Protein AF-A0A925D4N4-F1 (afdb_monomer_lite)

Structure (mmCIF, N/CA/C/O backbone):
data_AF-A0A925D4N4-F1
#
_entry.id   AF-A0A925D4N4-F1
#
loop_
_atom_site.group_PDB
_atom_site.id
_atom_site.type_symbol
_atom_site.label_atom_id
_atom_site.label_alt_id
_atom_site.label_comp_id
_atom_site.label_asym_id
_atom_site.label_entity_id
_atom_site.label_seq_id
_atom_site.pdbx_PDB_ins_code
_atom_site.Cartn_x
_atom_site.Cartn_y
_atom_site.Cartn_z
_atom_s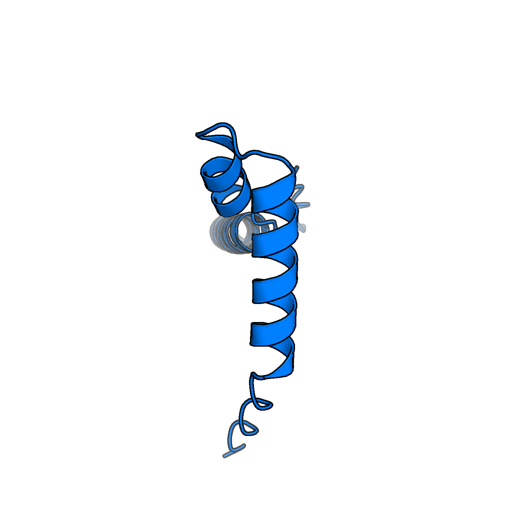ite.occupancy
_atom_site.B_iso_or_equiv
_atom_site.auth_seq_id
_atom_site.auth_comp_id
_atom_site.auth_asym_id
_atom_site.auth_atom_id
_atom_site.pdbx_PDB_model_num
ATOM 1 N N . MET A 1 1 ? -10.254 7.141 -3.458 1.00 67.69 1 MET A N 1
ATOM 2 C CA . MET A 1 1 ? -10.994 8.019 -2.526 1.00 67.69 1 MET A CA 1
ATOM 3 C C . MET A 1 1 ? -11.502 7.166 -1.372 1.00 67.69 1 MET A C 1
ATOM 5 O O . MET A 1 1 ? -12.054 6.107 -1.638 1.00 67.69 1 MET A O 1
ATOM 9 N N . VAL A 1 2 ? -11.232 7.541 -0.118 1.00 80.12 2 VAL A N 1
ATOM 10 C CA . VAL A 1 2 ? -11.617 6.745 1.064 1.00 80.12 2 VAL A CA 1
ATOM 11 C C . VAL A 1 2 ? -12.892 7.333 1.654 1.00 80.12 2 VAL A C 1
ATOM 13 O O . VAL A 1 2 ? -12.901 8.506 2.009 1.00 80.12 2 VAL A O 1
ATOM 16 N N . LYS A 1 3 ? -13.953 6.528 1.758 1.00 77.00 3 LYS A N 1
ATOM 17 C CA . LYS A 1 3 ? -15.222 6.908 2.391 1.00 77.00 3 LYS A CA 1
ATOM 18 C C . LYS A 1 3 ? -15.388 6.108 3.682 1.00 77.00 3 LYS A C 1
ATOM 20 O O . LYS A 1 3 ? -15.240 4.887 3.666 1.00 77.00 3 LYS A O 1
ATOM 25 N N . LEU A 1 4 ? -15.670 6.794 4.787 1.00 81.44 4 LEU A N 1
ATOM 26 C CA . LEU A 1 4 ? -16.011 6.190 6.075 1.00 81.44 4 LEU A CA 1
ATOM 27 C C . LEU A 1 4 ? -17.458 6.567 6.395 1.00 81.44 4 LEU A C 1
ATOM 29 O O . LEU A 1 4 ? -17.795 7.747 6.379 1.00 81.44 4 LEU A O 1
ATOM 33 N N . ILE A 1 5 ? -18.294 5.572 6.676 1.00 83.12 5 ILE A N 1
ATOM 34 C CA . ILE A 1 5 ? -19.637 5.783 7.223 1.00 83.12 5 ILE A CA 1
ATOM 35 C C . ILE A 1 5 ? -19.533 5.535 8.727 1.00 83.12 5 ILE A C 1
ATOM 37 O O . ILE A 1 5 ? -19.074 4.467 9.144 1.00 83.12 5 ILE A O 1
ATOM 41 N N . VAL A 1 6 ? -19.886 6.541 9.524 1.00 79.88 6 VAL A N 1
ATOM 42 C CA . VAL A 1 6 ? -19.901 6.452 10.989 1.00 79.88 6 VAL A CA 1
ATOM 43 C C . VAL A 1 6 ? -21.167 5.706 11.405 1.00 79.88 6 VAL A C 1
ATOM 45 O O . VAL A 1 6 ? -22.230 5.976 10.855 1.00 79.88 6 VAL A O 1
ATOM 48 N N . ARG A 1 7 ? -21.054 4.741 12.323 1.00 81.31 7 ARG A N 1
ATOM 49 C CA . ARG A 1 7 ? -22.210 4.032 12.893 1.00 81.31 7 ARG A CA 1
ATOM 50 C C . ARG A 1 7 ? -22.646 4.716 14.191 1.00 81.31 7 ARG A C 1
ATOM 52 O O . ARG A 1 7 ? -21.804 5.254 14.904 1.00 81.31 7 ARG A O 1
ATOM 59 N N . ASP A 1 8 ? -23.927 4.611 14.534 1.00 71.12 8 ASP A N 1
ATOM 60 C CA . ASP A 1 8 ? -24.569 5.343 15.644 1.00 71.12 8 ASP A CA 1
ATOM 61 C C . ASP A 1 8 ? -24.030 5.034 17.057 1.00 71.12 8 ASP A C 1
ATOM 63 O O . ASP A 1 8 ? -24.323 5.759 18.002 1.00 71.12 8 ASP A O 1
ATOM 67 N N . LYS A 1 9 ? -23.222 3.977 17.228 1.00 75.88 9 LYS A N 1
ATOM 68 C CA . LYS A 1 9 ? -22.629 3.560 18.518 1.00 75.88 9 LYS A CA 1
ATOM 69 C C . LYS A 1 9 ? -21.102 3.674 18.584 1.00 75.88 9 LYS A C 1
ATOM 71 O O . LYS A 1 9 ? -20.481 3.021 19.415 1.00 75.88 9 LYS A O 1
ATOM 76 N N . GLU A 1 10 ? -20.468 4.446 17.705 1.00 74.12 10 GLU A N 1
ATOM 77 C CA . GLU A 1 10 ? -19.002 4.512 17.658 1.00 74.12 10 GLU A CA 1
ATOM 78 C C . GLU A 1 10 ? -18.452 5.787 18.287 1.00 74.12 10 GLU A C 1
ATOM 80 O O . GLU A 1 10 ? -18.891 6.894 17.978 1.00 74.12 10 GLU A O 1
ATOM 85 N N . SER A 1 11 ? -17.428 5.636 19.132 1.00 83.31 11 SER A N 1
ATOM 86 C CA . SER A 1 11 ? -16.685 6.785 19.640 1.00 83.31 11 SER A CA 1
ATOM 87 C C . SER A 1 11 ? -15.881 7.442 18.514 1.00 83.31 11 SER A C 1
ATOM 89 O O . SER A 1 11 ? -15.355 6.774 17.614 1.00 83.31 11 SER A O 1
ATOM 91 N N . ILE A 1 12 ? -15.716 8.765 18.588 1.00 82.38 12 ILE A N 1
ATOM 92 C CA . ILE A 1 12 ? -14.941 9.562 17.623 1.00 82.38 12 ILE A CA 1
ATOM 93 C C . ILE A 1 12 ? -13.536 8.964 17.428 1.00 82.38 12 ILE A C 1
ATOM 95 O O . ILE A 1 12 ? -13.042 8.857 16.303 1.00 82.38 12 ILE A O 1
ATOM 99 N N . GLN A 1 13 ? -12.902 8.490 18.506 1.00 84.88 13 GLN A N 1
ATOM 100 C CA . GLN A 1 13 ? -11.570 7.885 18.430 1.00 84.88 13 GLN A CA 1
ATOM 101 C C . GLN A 1 13 ? -11.544 6.576 17.620 1.00 84.88 13 GLN A C 1
ATOM 103 O O . GLN A 1 13 ? -10.576 6.309 16.900 1.00 84.88 13 GLN A O 1
ATOM 108 N N . GLU A 1 14 ? -12.596 5.762 17.687 1.00 85.69 14 GLU A N 1
ATOM 109 C CA . GLU A 1 14 ? -12.695 4.506 16.935 1.00 85.69 14 GLU A CA 1
ATOM 110 C C . GLU A 1 14 ? -12.956 4.749 15.447 1.00 85.69 14 GLU A C 1
ATOM 112 O O . GLU A 1 14 ? -12.385 4.065 14.587 1.00 85.69 14 GLU A O 1
ATOM 117 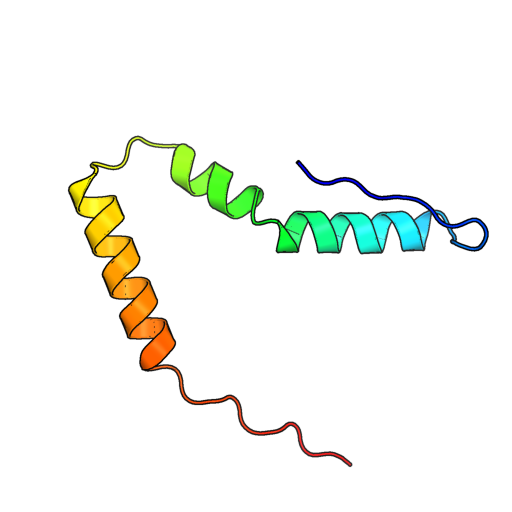N N . ALA A 1 15 ? -13.758 5.766 15.120 1.00 85.88 15 ALA A N 1
ATOM 118 C CA . ALA A 1 15 ? -13.938 6.232 13.750 1.00 85.88 15 ALA A CA 1
ATOM 119 C C . ALA A 1 15 ? -12.608 6.699 13.135 1.00 85.88 15 ALA A C 1
ATOM 121 O O . ALA A 1 15 ? -12.243 6.251 12.044 1.00 85.88 15 ALA A O 1
ATOM 122 N N . VAL A 1 16 ? -11.817 7.490 13.870 1.00 87.75 16 VAL A N 1
ATOM 123 C CA . VAL A 1 16 ? -10.487 7.942 13.424 1.00 87.75 16 VAL A CA 1
ATOM 124 C C . VAL A 1 16 ? -9.528 6.765 13.222 1.00 87.75 16 VAL A C 1
ATOM 126 O O . VAL A 1 16 ? -8.808 6.716 12.220 1.00 87.75 16 VAL A O 1
ATOM 129 N N . ARG A 1 17 ? -9.521 5.776 14.126 1.00 88.25 17 ARG A N 1
ATOM 130 C CA . ARG A 1 17 ? -8.681 4.572 13.985 1.00 88.25 17 ARG A CA 1
ATOM 131 C C . ARG A 1 17 ? -9.032 3.770 12.731 1.00 88.25 17 ARG A C 1
ATOM 133 O O . ARG A 1 17 ? -8.127 3.353 12.005 1.00 88.25 17 ARG A O 1
ATOM 140 N N . ARG A 1 18 ? -10.320 3.566 12.441 1.00 86.69 18 ARG A N 1
ATOM 141 C CA . ARG A 1 18 ? -10.752 2.868 11.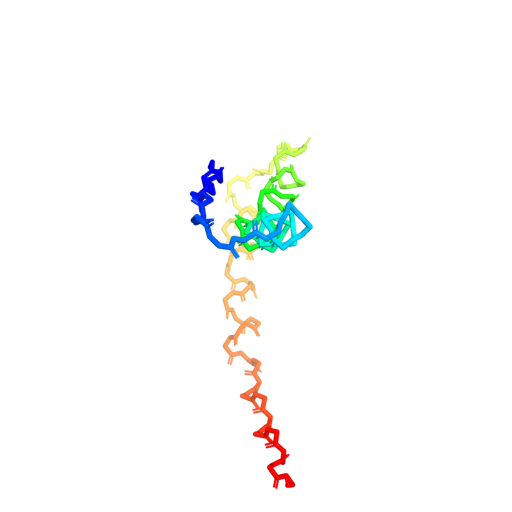217 1.00 86.69 18 ARG A CA 1
ATOM 142 C C . ARG A 1 18 ? -10.444 3.671 9.967 1.00 86.69 18 ARG A C 1
ATOM 144 O O . ARG A 1 18 ? -9.957 3.093 9.001 1.00 86.69 18 ARG A O 1
ATOM 151 N N . PHE A 1 19 ? -10.640 4.986 9.999 1.00 86.94 19 PHE A N 1
ATOM 152 C CA . PHE A 1 19 ? -10.263 5.856 8.892 1.00 86.94 19 PHE A CA 1
ATOM 153 C C . PHE A 1 19 ? -8.769 5.743 8.572 1.00 86.94 19 PHE A C 1
ATOM 155 O O . PHE A 1 19 ? -8.410 5.497 7.423 1.00 86.94 19 PHE A O 1
ATOM 162 N N . ARG A 1 20 ? -7.896 5.814 9.587 1.00 88.38 20 ARG A N 1
ATOM 163 C CA . ARG A 1 20 ? -6.445 5.633 9.408 1.00 88.38 20 ARG A CA 1
ATOM 164 C C . ARG A 1 20 ? -6.117 4.282 8.768 1.00 88.38 20 ARG A C 1
ATOM 166 O O . ARG A 1 20 ? -5.399 4.250 7.771 1.00 88.38 20 ARG A O 1
ATOM 173 N N . LYS A 1 21 ? -6.720 3.190 9.255 1.00 88.31 21 LYS A N 1
ATOM 174 C CA . LYS A 1 21 ? -6.560 1.852 8.654 1.00 88.31 21 LYS A CA 1
ATOM 175 C C . LYS A 1 21 ? -7.051 1.791 7.205 1.00 88.31 21 LYS A C 1
ATOM 177 O O . LYS A 1 21 ? -6.403 1.168 6.367 1.00 88.31 21 LYS A O 1
ATOM 182 N N . LEU A 1 22 ? -8.178 2.427 6.886 1.00 88.00 22 LEU A N 1
ATOM 183 C CA . LEU A 1 22 ? -8.711 2.477 5.522 1.00 88.00 22 LEU A CA 1
ATOM 184 C C . LEU A 1 22 ? -7.793 3.270 4.585 1.00 88.00 22 LEU A C 1
ATOM 186 O O . LEU A 1 22 ? -7.534 2.820 3.471 1.00 88.00 22 LEU A O 1
ATOM 190 N N . VAL A 1 23 ? -7.250 4.401 5.041 1.00 88.56 23 VAL A N 1
ATOM 191 C CA . VAL A 1 23 ? -6.273 5.197 4.284 1.00 88.56 23 VAL A CA 1
ATOM 192 C C . VAL A 1 23 ? -4.996 4.400 4.035 1.00 88.56 23 VAL A C 1
ATOM 194 O O . VAL A 1 23 ? -4.512 4.360 2.905 1.00 88.56 23 VAL A O 1
ATOM 197 N N . GLU A 1 24 ? -4.476 3.700 5.038 1.00 87.75 24 GLU A N 1
ATOM 198 C CA . GLU A 1 24 ? -3.302 2.838 4.873 1.00 87.75 24 GLU A CA 1
ATOM 199 C C . GLU A 1 24 ? -3.565 1.689 3.897 1.00 87.75 24 GLU A C 1
ATOM 201 O O . GLU A 1 24 ? -2.766 1.451 2.989 1.00 87.75 24 GLU A O 1
ATOM 206 N N . ARG A 1 25 ? -4.723 1.029 4.019 1.00 86.50 25 ARG A N 1
ATOM 207 C CA . ARG A 1 25 ? -5.128 -0.067 3.131 1.00 86.50 25 ARG A CA 1
ATOM 208 C C . ARG A 1 25 ? -5.362 0.392 1.696 1.00 86.50 25 ARG A C 1
ATOM 210 O O . ARG A 1 25 ? -5.031 -0.343 0.771 1.00 86.50 25 ARG A O 1
ATOM 217 N N . SER A 1 26 ? -5.899 1.597 1.507 1.00 87.19 26 SER A N 1
ATOM 218 C CA . SER A 1 26 ? -6.131 2.172 0.178 1.00 87.19 26 SER A CA 1
ATOM 219 C C . SER A 1 26 ? -4.836 2.376 -0.612 1.00 87.19 26 SER A C 1
ATOM 221 O O . SER A 1 26 ? -4.873 2.502 -1.829 1.00 87.19 26 SER A O 1
ATOM 223 N N . GLY A 1 27 ? -3.680 2.399 0.062 1.00 84.19 27 GLY A N 1
ATOM 224 C CA . GLY A 1 27 ? -2.388 2.518 -0.599 1.00 84.19 27 GLY A CA 1
ATOM 225 C C . GLY A 1 27 ? -2.115 3.901 -1.189 1.00 84.19 27 GLY A C 1
ATOM 226 O O . GLY A 1 27 ? -1.093 4.052 -1.855 1.00 84.19 27 GLY A O 1
ATOM 227 N N . ILE A 1 28 ? -2.946 4.913 -0.900 1.00 86.31 28 ILE A N 1
ATOM 228 C CA . ILE A 1 28 ? -2.806 6.286 -1.419 1.00 86.31 28 ILE A CA 1
ATOM 229 C C . ILE A 1 28 ? -1.390 6.825 -1.190 1.00 86.31 28 ILE A C 1
ATOM 231 O O . ILE A 1 28 ? -0.772 7.330 -2.118 1.00 86.31 28 ILE A O 1
ATOM 235 N N . LYS A 1 29 ? -0.811 6.625 0.003 1.00 83.44 29 LYS A N 1
ATOM 236 C CA . LYS A 1 29 ? 0.576 7.041 0.301 1.00 83.44 29 LYS A CA 1
ATOM 237 C C . LYS A 1 29 ? 1.607 6.398 -0.636 1.00 83.44 29 LYS A C 1
ATOM 239 O O . LYS A 1 29 ? 2.579 7.030 -1.034 1.00 83.44 29 LYS A O 1
ATOM 244 N N . LYS A 1 30 ? 1.410 5.123 -0.984 1.00 86.56 30 LYS A N 1
ATOM 245 C CA . LYS A 1 30 ? 2.297 4.372 -1.884 1.00 86.56 30 LYS A CA 1
ATOM 246 C C . LYS A 1 30 ? 2.123 4.815 -3.331 1.00 86.56 30 LYS A C 1
ATOM 248 O O . LYS A 1 30 ? 3.082 4.774 -4.094 1.00 86.56 30 LYS A O 1
ATOM 253 N N . GLU A 1 31 ? 0.908 5.187 -3.705 1.00 86.94 31 GLU A N 1
ATOM 254 C CA . GLU A 1 31 ? 0.596 5.704 -5.028 1.00 86.94 31 GLU A CA 1
ATOM 255 C C . GLU A 1 31 ? 1.162 7.107 -5.229 1.00 86.94 31 GLU A C 1
ATOM 257 O O . GLU A 1 31 ? 1.811 7.342 -6.243 1.00 86.94 31 GLU A O 1
ATOM 262 N N . MET A 1 32 ? 1.032 7.976 -4.223 1.00 88.12 32 MET A N 1
ATOM 263 C CA . MET A 1 32 ? 1.638 9.306 -4.203 1.00 88.12 32 MET A CA 1
ATOM 264 C C . MET A 1 32 ? 3.140 9.206 -4.489 1.00 88.12 32 MET A C 1
ATOM 266 O O . MET A 1 32 ? 3.604 9.749 -5.483 1.00 88.12 32 MET A O 1
ATOM 270 N N . ARG A 1 33 ? 3.860 8.353 -3.743 1.00 88.00 33 ARG A N 1
ATOM 271 C CA . ARG A 1 33 ? 5.302 8.120 -3.946 1.00 88.00 33 ARG A CA 1
ATOM 272 C C . ARG A 1 33 ? 5.693 7.565 -5.314 1.00 88.00 33 ARG A C 1
ATOM 274 O O . ARG A 1 33 ? 6.827 7.709 -5.751 1.00 88.00 33 ARG A O 1
ATOM 281 N N . ARG A 1 34 ? 4.790 6.846 -5.984 1.00 86.06 34 ARG A N 1
ATOM 282 C CA . ARG A 1 34 ? 5.048 6.335 -7.341 1.00 86.06 34 ARG A CA 1
ATOM 283 C C . ARG A 1 34 ? 4.827 7.394 -8.412 1.00 86.06 34 ARG A C 1
ATOM 285 O O . ARG A 1 34 ? 5.381 7.235 -9.490 1.00 86.06 34 ARG A O 1
ATOM 292 N N . ARG A 1 35 ? 3.992 8.396 -8.131 1.00 88.19 35 ARG A N 1
ATOM 293 C CA . ARG A 1 35 ? 3.644 9.484 -9.050 1.00 88.19 35 ARG A CA 1
ATOM 294 C C . ARG A 1 35 ? 4.512 10.732 -8.855 1.00 88.19 35 ARG A C 1
ATOM 296 O O . ARG A 1 35 ? 4.415 11.635 -9.671 1.00 88.19 35 ARG A O 1
ATOM 303 N N . GLU A 1 36 ? 5.349 10.779 -7.813 1.00 89.94 36 GLU A N 1
ATOM 304 C CA . GLU A 1 36 ? 6.277 11.895 -7.548 1.00 89.94 36 GLU A CA 1
ATOM 305 C C . GLU A 1 36 ? 7.255 12.160 -8.702 1.00 89.94 36 GLU A C 1
ATOM 307 O O . GLU A 1 36 ? 7.691 13.290 -8.888 1.00 89.94 36 GLU A O 1
ATOM 312 N N . TYR A 1 37 ? 7.589 11.141 -9.494 1.00 90.12 37 TYR A N 1
ATOM 313 C CA . TYR A 1 37 ? 8.455 11.266 -10.661 1.00 90.12 37 TYR A CA 1
ATOM 314 C C . TYR A 1 37 ? 7.887 10.481 -11.841 1.00 90.12 37 TYR A C 1
ATOM 316 O O . TYR A 1 37 ? 7.184 9.481 -11.670 1.00 90.12 37 TYR A O 1
ATOM 324 N N . TYR A 1 38 ? 8.223 10.920 -13.055 1.00 91.62 38 TYR A N 1
ATOM 325 C CA . TYR A 1 38 ? 7.895 10.167 -14.257 1.00 91.62 38 TYR A CA 1
ATOM 326 C C . TYR A 1 38 ? 8.681 8.854 -14.286 1.00 91.62 38 TYR A C 1
ATOM 328 O O . TYR A 1 38 ? 9.912 8.836 -14.249 1.00 91.62 38 TYR A O 1
ATOM 336 N N . GLU A 1 39 ? 7.961 7.742 -14.388 1.00 90.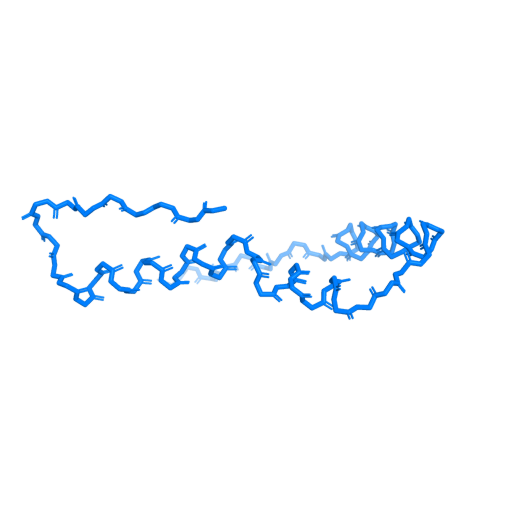25 39 GLU A N 1
ATOM 337 C CA . GLU A 1 39 ? 8.540 6.427 -14.624 1.00 90.25 39 GLU A CA 1
ATOM 338 C C . GLU A 1 39 ? 8.215 5.991 -16.055 1.00 90.25 39 GLU A C 1
ATOM 340 O O . GLU A 1 39 ? 7.051 5.961 -16.456 1.00 90.25 39 GLU A O 1
ATOM 345 N N . LYS A 1 40 ? 9.242 5.623 -16.833 1.00 94.31 40 LYS A N 1
ATOM 346 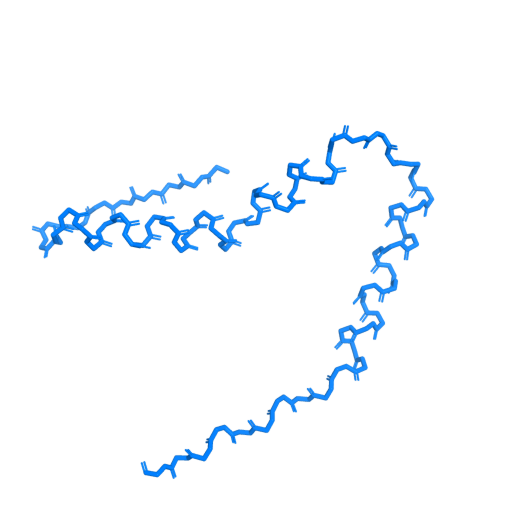C CA . LYS A 1 40 ? 9.044 5.111 -18.196 1.00 94.31 40 LYS A CA 1
ATOM 347 C C . LYS A 1 40 ? 8.121 3.878 -18.174 1.00 94.31 40 LYS A C 1
ATOM 349 O O . LYS A 1 40 ? 8.292 3.017 -17.306 1.00 94.31 40 LYS A O 1
ATOM 354 N N . PRO A 1 41 ? 7.215 3.703 -19.158 1.00 92.62 41 PRO A N 1
ATOM 355 C CA . PRO A 1 41 ? 6.294 2.562 -19.200 1.00 92.62 41 PRO A CA 1
ATOM 356 C C . PRO A 1 41 ? 6.979 1.189 -19.115 1.00 92.62 41 PRO A C 1
ATOM 358 O O . PRO A 1 41 ? 6.429 0.251 -18.535 1.00 92.62 41 PRO A O 1
ATOM 361 N N . SER A 1 42 ? 8.190 1.062 -19.664 1.00 94.31 42 SER A N 1
ATOM 362 C CA . SER A 1 42 ? 9.019 -0.146 -19.580 1.00 94.31 42 SER A CA 1
ATOM 363 C C . SER A 1 42 ? 9.420 -0.487 -18.141 1.00 94.31 42 SER A C 1
ATOM 365 O O . SER A 1 42 ? 9.272 -1.634 -17.715 1.00 94.31 42 SER A O 1
ATOM 367 N N . GLU A 1 43 ? 9.854 0.506 -17.367 1.00 92.19 43 GLU A N 1
ATOM 368 C CA . GLU A 1 43 ? 10.247 0.331 -15.967 1.00 92.19 43 GLU A CA 1
ATOM 369 C C . GLU A 1 43 ? 9.038 0.001 -15.083 1.00 92.19 43 GLU A C 1
ATOM 371 O O . GLU A 1 43 ? 9.124 -0.891 -14.235 1.00 92.19 43 GLU A O 1
ATOM 376 N N . ILE A 1 44 ? 7.868 0.594 -15.360 1.00 91.94 44 ILE A N 1
ATOM 377 C CA . ILE A 1 44 ? 6.604 0.235 -14.692 1.00 91.94 44 ILE A CA 1
ATOM 378 C C . ILE A 1 44 ? 6.299 -1.260 -14.888 1.00 91.94 44 ILE A C 1
ATOM 380 O O . ILE A 1 44 ? 6.034 -1.976 -13.913 1.00 91.94 44 ILE A O 1
ATOM 384 N N . LYS A 1 45 ? 6.370 -1.753 -16.136 1.00 93.50 45 LYS A N 1
ATOM 385 C CA . LYS A 1 45 ? 6.137 -3.169 -16.478 1.00 93.50 45 LYS A CA 1
ATOM 386 C C . LYS A 1 45 ? 7.164 -4.084 -15.807 1.00 93.50 45 LYS A C 1
ATOM 388 O O . LYS A 1 45 ? 6.789 -5.079 -15.182 1.00 93.50 45 LYS A O 1
ATOM 393 N N . ARG A 1 46 ? 8.449 -3.723 -15.861 1.00 94.00 46 ARG A N 1
ATOM 394 C CA . ARG A 1 46 ? 9.544 -4.467 -15.217 1.00 94.00 46 ARG A CA 1
ATOM 395 C C . ARG A 1 46 ? 9.332 -4.582 -13.707 1.00 94.00 46 ARG A C 1
ATOM 397 O O . ARG A 1 46 ? 9.390 -5.675 -13.143 1.00 94.00 46 ARG A O 1
ATOM 404 N N . ARG A 1 47 ? 9.019 -3.468 -13.047 1.00 90.88 47 ARG A N 1
ATOM 405 C CA . ARG A 1 47 ? 8.736 -3.393 -11.610 1.00 90.88 47 ARG A CA 1
ATOM 406 C C . ARG A 1 47 ? 7.503 -4.215 -11.221 1.00 90.88 47 ARG A C 1
ATOM 408 O O . ARG A 1 47 ? 7.490 -4.811 -10.143 1.00 90.88 47 ARG A O 1
ATOM 415 N N . ALA A 1 48 ? 6.465 -4.242 -12.059 1.00 92.12 48 ALA A N 1
ATOM 416 C CA . ALA A 1 48 ? 5.278 -5.067 -11.838 1.00 92.12 48 ALA A CA 1
ATOM 417 C C . ALA A 1 48 ? 5.610 -6.568 -11.896 1.00 92.12 48 ALA A C 1
ATOM 419 O O . ALA A 1 48 ? 5.256 -7.293 -10.964 1.00 92.12 48 ALA A O 1
ATOM 420 N N . ARG A 1 49 ? 6.371 -7.003 -12.912 1.00 94.69 49 ARG A N 1
ATOM 421 C CA . ARG A 1 49 ? 6.826 -8.396 -13.063 1.00 94.69 49 ARG A CA 1
ATOM 422 C C . ARG A 1 49 ? 7.639 -8.869 -11.855 1.00 94.69 49 ARG A C 1
ATOM 424 O O . ARG A 1 49 ? 7.275 -9.848 -11.212 1.00 94.69 49 ARG A O 1
ATOM 431 N N . LEU A 1 50 ? 8.653 -8.098 -11.456 1.00 94.12 50 LEU A N 1
ATOM 432 C CA . LEU A 1 50 ? 9.497 -8.419 -10.296 1.00 94.12 50 LEU A CA 1
ATOM 433 C C . LEU A 1 50 ? 8.701 -8.514 -8.984 1.00 94.12 50 LEU A C 1
ATOM 435 O O . LEU A 1 50 ? 9.012 -9.325 -8.112 1.00 94.12 50 LEU A O 1
ATOM 439 N N . ARG A 1 51 ? 7.660 -7.687 -8.811 1.00 91.44 51 ARG A N 1
ATOM 440 C CA . ARG A 1 51 ? 6.780 -7.763 -7.632 1.00 91.44 51 ARG A CA 1
ATOM 441 C C . ARG A 1 51 ? 5.931 -9.029 -7.626 1.00 91.44 51 ARG A C 1
ATOM 443 O O . ARG A 1 51 ? 5.733 -9.588 -6.549 1.00 91.44 51 ARG A O 1
ATOM 450 N N . ALA A 1 52 ? 5.431 -9.456 -8.784 1.00 92.25 52 ALA A N 1
ATOM 451 C CA . ALA A 1 52 ? 4.671 -10.695 -8.911 1.00 92.25 52 ALA A CA 1
ATOM 452 C C . ALA A 1 52 ? 5.554 -11.911 -8.598 1.00 92.25 52 ALA A C 1
ATOM 454 O O . ALA A 1 52 ? 5.191 -12.717 -7.746 1.00 92.25 52 ALA A O 1
ATOM 455 N N . GLU A 1 53 ? 6.757 -11.969 -9.174 1.00 94.19 53 GLU A N 1
A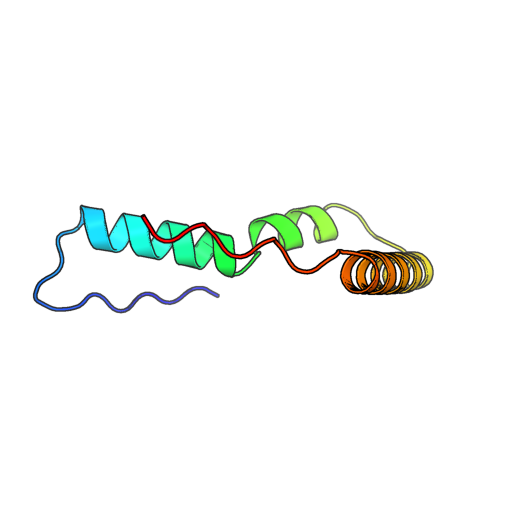TOM 456 C CA . GLU A 1 53 ? 7.742 -13.025 -8.901 1.00 94.19 53 GLU A CA 1
ATOM 457 C C . GLU A 1 53 ? 8.106 -13.099 -7.412 1.00 94.19 53 GLU A C 1
ATOM 459 O O . GLU A 1 53 ? 8.081 -14.171 -6.813 1.00 94.19 53 GLU A O 1
ATOM 464 N N . ARG A 1 54 ? 8.389 -11.955 -6.772 1.00 91.50 54 ARG A N 1
ATOM 465 C CA . ARG A 1 54 ? 8.669 -11.909 -5.325 1.00 91.50 54 ARG A CA 1
ATOM 466 C C . ARG A 1 54 ? 7.491 -12.383 -4.481 1.00 91.50 54 ARG A C 1
ATOM 468 O O . ARG A 1 54 ? 7.707 -12.988 -3.438 1.00 91.50 54 ARG A O 1
ATOM 475 N N . ARG A 1 55 ? 6.255 -12.090 -4.896 1.00 88.38 55 ARG A N 1
ATOM 476 C CA . ARG A 1 55 ? 5.052 -12.545 -4.190 1.00 88.38 55 ARG A CA 1
ATOM 477 C C . ARG A 1 55 ? 4.862 -14.054 -4.336 1.00 88.38 55 ARG A C 1
ATOM 479 O O . ARG A 1 55 ? 4.516 -14.683 -3.347 1.00 88.38 55 ARG A O 1
ATOM 486 N N . ALA A 1 56 ? 5.119 -14.607 -5.520 1.00 89.88 56 ALA A N 1
ATOM 487 C CA . ALA A 1 56 ? 5.045 -16.044 -5.780 1.00 89.88 56 ALA A CA 1
ATOM 488 C C . ALA A 1 56 ? 6.118 -16.833 -5.012 1.00 89.88 56 ALA A C 1
ATOM 490 O O . ALA A 1 56 ? 5.841 -17.906 -4.495 1.00 89.88 56 ALA A O 1
ATOM 491 N N . LYS A 1 57 ? 7.327 -16.270 -4.878 1.00 90.81 57 LYS A N 1
ATOM 492 C CA . LYS A 1 57 ? 8.433 -16.873 -4.116 1.00 90.81 57 LYS A CA 1
ATOM 493 C C . LYS A 1 57 ? 8.281 -16.760 -2.598 1.00 90.81 57 LYS A C 1
ATOM 495 O O . LYS A 1 57 ? 9.089 -17.331 -1.872 1.00 90.81 57 LYS A O 1
ATOM 500 N N . ARG A 1 58 ? 7.315 -15.982 -2.094 1.00 86.38 58 ARG A N 1
ATOM 501 C CA . ARG A 1 58 ? 7.161 -15.790 -0.651 1.00 86.38 58 ARG A CA 1
ATOM 502 C C . ARG A 1 58 ? 6.476 -17.028 -0.064 1.00 86.38 58 ARG A C 1
ATOM 504 O O . ARG A 1 58 ? 5.324 -17.265 -0.429 1.00 86.38 58 ARG A O 1
ATOM 511 N N . PRO A 1 59 ? 7.132 -17.787 0.833 1.00 82.06 59 PRO A N 1
ATOM 512 C CA . PRO A 1 59 ? 6.496 -18.940 1.452 1.00 82.06 59 PRO A CA 1
ATOM 513 C C . PRO A 1 59 ? 5.237 -18.493 2.213 1.00 82.06 59 PRO A C 1
ATOM 515 O O . PRO A 1 59 ? 5.189 -17.350 2.703 1.00 82.06 59 PRO A O 1
ATOM 518 N N . PRO A 1 60 ? 4.202 -19.348 2.300 1.00 77.69 60 PRO A N 1
ATOM 519 C CA . PRO A 1 60 ? 3.068 -19.079 3.170 1.00 77.69 60 PRO A CA 1
ATOM 520 C C . PRO A 1 60 ? 3.601 -18.849 4.586 1.00 77.69 60 PRO A C 1
ATOM 522 O O . PRO A 1 60 ? 4.488 -19.566 5.047 1.00 77.69 60 PRO A O 1
ATOM 525 N N . MET A 1 61 ? 3.123 -17.793 5.252 1.00 74.25 61 MET A N 1
ATOM 526 C CA . MET A 1 61 ? 3.544 -17.547 6.632 1.00 74.25 61 MET A CA 1
ATOM 527 C C . MET A 1 61 ? 3.145 -18.761 7.477 1.00 74.25 61 MET A C 1
ATOM 529 O O . MET A 1 61 ? 2.029 -19.253 7.286 1.00 74.25 61 MET A O 1
ATOM 533 N N . PRO A 1 62 ? 4.017 -19.242 8.383 1.00 77.25 62 PRO A N 1
ATOM 534 C CA . PRO A 1 62 ? 3.648 -20.330 9.275 1.00 77.25 62 PRO A CA 1
ATOM 535 C C . PRO A 1 62 ? 2.384 -19.929 10.037 1.00 77.25 62 PRO A C 1
ATOM 537 O O . PRO A 1 62 ? 2.237 -18.766 10.440 1.00 77.25 62 PRO A O 1
ATOM 540 N N . ALA A 1 63 ? 1.451 -20.872 10.180 1.00 77.25 63 ALA A N 1
ATOM 541 C CA . ALA A 1 63 ? 0.256 -20.659 10.981 1.00 77.25 63 ALA A CA 1
ATOM 542 C C . ALA A 1 63 ? 0.690 -20.161 12.365 1.00 77.25 63 ALA A C 1
ATOM 544 O O . ALA A 1 63 ? 1.609 -20.715 12.969 1.00 77.25 63 ALA A O 1
ATOM 545 N N . ARG A 1 64 ? 0.076 -19.071 12.841 1.00 76.19 64 ARG A N 1
ATOM 546 C CA . ARG A 1 64 ? 0.317 -18.613 14.211 1.00 76.19 64 ARG A CA 1
ATOM 547 C C . ARG A 1 64 ? -0.073 -19.765 15.143 1.00 76.19 64 ARG A C 1
ATOM 549 O O . ARG A 1 64 ? -1.189 -20.260 14.977 1.00 76.19 64 ARG A O 1
ATOM 556 N N . PRO A 1 65 ? 0.802 -20.194 16.069 1.00 74.94 65 PRO A N 1
ATOM 557 C CA . PRO A 1 65 ? 0.424 -21.214 17.027 1.00 74.94 65 PRO A CA 1
ATOM 558 C C . PRO A 1 65 ? -0.761 -20.681 17.828 1.00 74.94 65 PRO A C 1
ATOM 560 O O . PRO A 1 65 ? -0.699 -19.586 18.390 1.00 74.94 65 PRO A O 1
ATOM 563 N N . VAL A 1 66 ? -1.864 -21.421 17.784 1.00 77.81 66 VAL A N 1
ATOM 564 C CA . VAL A 1 66 ? -2.988 -21.242 18.697 1.00 77.81 66 VAL A CA 1
ATOM 565 C C . VAL A 1 66 ? -2.509 -21.831 20.021 1.00 77.81 66 VAL A C 1
ATOM 567 O O . VAL A 1 66 ? -2.252 -23.032 20.083 1.00 77.81 66 VAL A O 1
ATOM 570 N N . LEU A 1 67 ? -2.276 -20.971 21.012 1.00 65.06 67 LEU A N 1
ATOM 571 C CA . LEU A 1 67 ? -2.166 -21.361 22.418 1.00 65.06 67 LEU A CA 1
ATOM 572 C C . LEU A 1 67 ? -3.532 -21.157 23.066 1.00 65.06 67 LEU A C 1
ATOM 574 O O . LEU A 1 67 ? -4.152 -20.111 22.753 1.00 65.06 67 LEU A O 1
#

Foldseek 3Di:
DFDQDDDPPDDPVVSVVVSVVSVVVVCVVVVCVVPPDDDDPVVVVVVVVVVVVVVVPDPDDPDDDDD

Sequence (67 aa):
MVKLIVRDKESIQEAVRRFRKLVERSGIKKEMRRREYYEKPSEIKRRARLRAERRAKRPPMPARPVL

pLDDT: mean 85.52, std 6.74, range [65.06, 94.69]

Radius of gyration: 18.16 Å; chains: 1; bounding box: 35×33×42 Å

Secondary structure (DSSP, 8-state):
----PPPTT--HHHHHHHHHHHHHHHTHHHHHHHHSS---HHHHHHHHHHHHHHHHTSPPPPPPP--